Protein AF-A0A3E0KL48-F1 (afdb_monomer)

Sequence (120 aa):
MKTLCSQPQTEPVIRHVRLGPKRVRRWFLRPQEKLDDEERRFLGLVLDASPAVREAYSLLQDFRKIVTEKNADALRSWLEQATRSSLAPIRGFARSLEQDMDAVMNALRLPWSNGPVEGH

Radius of gyration: 20.21 Å; Cα contacts (8 Å, |Δi|>4): 60; chains: 1; bounding box: 34×41×75 Å

Foldseek 3Di:
DDDDPDDPPPDPPPDPDDDDPVLVCVCQLDDLVPDDPVSNVVVVVVCVVDVLVVLSSVLSVQVNVCLVVLPLVSLVVSLVVQCVRPDPVSVVVSVVCVVCVVVSNVCSPDPDPDDDPDDD

Structure (mmCIF, N/CA/C/O backbone):
data_AF-A0A3E0KL48-F1
#
_entry.id   AF-A0A3E0KL48-F1
#
loop_
_atom_site.group_PDB
_atom_site.id
_atom_site.type_symbol
_atom_site.label_atom_id
_atom_site.label_alt_id
_atom_site.label_comp_id
_atom_site.label_asym_id
_atom_site.label_entity_id
_atom_site.label_seq_id
_atom_site.pdbx_PDB_ins_code
_atom_site.Cartn_x
_atom_site.Cartn_y
_atom_site.Cartn_z
_atom_site.occupancy
_atom_site.B_iso_or_equiv
_atom_site.auth_seq_id
_atom_site.auth_comp_id
_atom_site.auth_asym_id
_atom_site.auth_atom_id
_atom_site.pdbx_PDB_model_num
ATOM 1 N N . MET A 1 1 ? 9.218 -27.954 -52.029 1.00 46.28 1 MET A N 1
ATOM 2 C CA . MET A 1 1 ? 10.442 -27.278 -51.534 1.00 46.28 1 MET A CA 1
ATOM 3 C C . MET A 1 1 ? 10.190 -25.779 -51.498 1.00 46.28 1 MET A C 1
ATOM 5 O O . MET A 1 1 ? 9.610 -25.287 -52.456 1.00 46.28 1 MET A O 1
ATOM 9 N N . LYS A 1 2 ? 10.698 -25.108 -50.449 1.00 37.75 2 LYS A N 1
ATOM 10 C CA . LYS A 1 2 ? 10.739 -23.651 -50.175 1.00 37.75 2 LYS A CA 1
ATOM 11 C C . LYS A 1 2 ? 9.555 -23.109 -49.356 1.00 37.75 2 LYS A C 1
ATOM 13 O O . LYS A 1 2 ? 8.464 -22.958 -49.880 1.00 37.75 2 LYS A O 1
ATOM 18 N N . THR A 1 3 ? 9.622 -23.159 -48.026 1.00 40.22 3 THR A N 1
ATOM 19 C CA . THR A 1 3 ? 10.288 -22.299 -47.007 1.00 40.22 3 THR A CA 1
ATOM 20 C C . THR A 1 3 ? 9.223 -21.466 -46.293 1.00 40.22 3 THR A C 1
ATOM 22 O O . THR A 1 3 ? 8.760 -20.450 -46.797 1.00 40.22 3 THR A O 1
ATOM 25 N N . LEU A 1 4 ? 8.836 -21.943 -45.109 1.00 45.19 4 LEU A N 1
ATOM 26 C CA . LEU A 1 4 ? 8.039 -21.222 -44.126 1.00 45.19 4 LEU A CA 1
ATOM 27 C C . LEU A 1 4 ? 8.916 -20.081 -43.581 1.00 45.19 4 LEU A C 1
ATOM 29 O O . LEU A 1 4 ? 9.953 -20.338 -42.970 1.00 45.19 4 LEU A O 1
ATOM 33 N N . CYS A 1 5 ? 8.554 -18.831 -43.864 1.00 38.06 5 CYS A N 1
ATOM 34 C CA . CYS A 1 5 ? 9.249 -17.666 -43.324 1.00 38.06 5 CYS A CA 1
ATOM 35 C C . CYS A 1 5 ? 8.819 -17.496 -41.859 1.00 38.06 5 CYS A C 1
ATOM 37 O O . CYS A 1 5 ? 7.751 -16.956 -41.576 1.00 38.06 5 CYS A O 1
ATOM 39 N N . SER A 1 6 ? 9.618 -18.026 -40.933 1.00 43.69 6 SER A N 1
ATOM 40 C CA . SER A 1 6 ? 9.440 -17.816 -39.497 1.00 43.69 6 SER A CA 1
ATOM 41 C C . SER A 1 6 ? 9.649 -16.339 -39.168 1.00 43.69 6 SER A C 1
ATOM 43 O O . SER A 1 6 ? 10.737 -15.799 -39.358 1.00 43.69 6 SER A O 1
ATOM 45 N N . GLN A 1 7 ? 8.601 -15.685 -38.670 1.00 42.75 7 GLN A N 1
ATOM 46 C CA . GLN A 1 7 ? 8.707 -14.364 -38.058 1.00 42.75 7 GLN A CA 1
ATOM 47 C C . GLN A 1 7 ? 9.630 -14.452 -36.827 1.00 42.75 7 GLN A C 1
ATOM 49 O O . GLN A 1 7 ? 9.468 -15.387 -36.035 1.00 42.75 7 GLN A O 1
ATOM 54 N N . PRO A 1 8 ? 10.584 -13.522 -36.633 1.00 45.75 8 PRO A N 1
ATOM 55 C CA . PRO A 1 8 ? 11.392 -13.497 -35.424 1.00 45.75 8 PRO A CA 1
ATOM 56 C C . PRO A 1 8 ? 10.489 -13.119 -34.249 1.00 45.75 8 PRO A C 1
ATOM 58 O O . PRO A 1 8 ? 9.982 -12.003 -34.163 1.00 45.75 8 PRO A O 1
ATOM 61 N N . GLN A 1 9 ? 10.261 -14.081 -33.360 1.00 40.06 9 GLN A N 1
ATOM 62 C CA . GLN A 1 9 ? 9.631 -13.843 -32.070 1.00 40.06 9 GLN A CA 1
ATOM 63 C C . GLN A 1 9 ? 10.618 -13.011 -31.242 1.00 40.06 9 GLN A C 1
ATOM 65 O O . GLN A 1 9 ? 11.664 -13.510 -30.829 1.00 40.06 9 GLN A O 1
ATOM 70 N N . THR A 1 10 ? 10.339 -11.719 -31.064 1.00 46.25 10 THR A N 1
ATOM 71 C CA . THR A 1 10 ? 11.144 -10.838 -30.213 1.00 46.25 10 THR A CA 1
ATOM 72 C C . THR A 1 10 ? 10.857 -11.191 -28.760 1.00 46.25 10 THR A C 1
ATOM 74 O O . THR A 1 10 ? 9.907 -10.700 -28.155 1.00 46.25 10 THR A O 1
ATOM 77 N N . GLU A 1 11 ? 11.657 -12.099 -28.215 1.00 45.22 11 GLU A N 1
ATOM 78 C CA . GLU A 1 11 ? 11.618 -12.470 -26.806 1.00 45.22 11 GLU A CA 1
ATOM 79 C C . GLU A 1 11 ? 11.857 -11.204 -25.956 1.00 45.22 11 GLU A C 1
ATOM 81 O O . GLU A 1 11 ? 12.826 -10.473 -26.206 1.00 45.22 11 GLU A O 1
ATOM 86 N N . PRO A 1 12 ? 10.971 -10.860 -25.000 1.00 56.19 12 PRO A N 1
ATOM 87 C CA . PRO A 1 12 ? 11.153 -9.659 -24.204 1.00 56.19 12 PRO A CA 1
ATOM 88 C C . PRO A 1 12 ? 12.421 -9.821 -23.366 1.00 56.19 12 PRO A C 1
ATOM 90 O O . PRO A 1 12 ? 12.515 -10.702 -22.514 1.00 56.19 12 PRO A O 1
ATOM 93 N N . VAL A 1 13 ? 13.408 -8.955 -23.596 1.00 57.09 13 VAL A N 1
ATOM 94 C CA . VAL A 1 13 ? 14.619 -8.896 -22.773 1.00 57.09 13 VAL A CA 1
ATOM 95 C C . VAL A 1 13 ? 14.213 -8.449 -21.367 1.00 57.09 13 VAL A C 1
ATOM 97 O O . VAL A 1 13 ? 14.081 -7.253 -21.095 1.00 57.09 13 VAL A O 1
ATOM 100 N N . ILE A 1 14 ? 14.000 -9.411 -20.466 1.00 55.88 14 ILE A N 1
ATOM 101 C CA . ILE A 1 14 ? 13.692 -9.159 -19.056 1.00 55.88 14 ILE A CA 1
ATOM 102 C C . ILE A 1 14 ? 14.942 -8.570 -18.398 1.00 55.88 14 ILE A C 1
ATOM 104 O O . ILE A 1 14 ? 15.862 -9.274 -17.979 1.00 55.88 14 ILE A O 1
ATOM 108 N N . ARG A 1 15 ? 15.009 -7.239 -18.313 1.00 57.22 15 ARG A N 1
ATOM 109 C CA . ARG A 1 15 ? 16.045 -6.562 -17.529 1.00 57.22 15 ARG A CA 1
ATOM 110 C C . ARG A 1 15 ? 15.677 -6.672 -16.056 1.00 57.22 15 ARG A C 1
ATOM 112 O O . ARG A 1 15 ? 14.749 -6.019 -15.589 1.00 57.22 15 ARG A O 1
ATOM 119 N N . HIS A 1 16 ? 16.431 -7.477 -15.312 1.00 58.34 16 HIS A N 1
ATOM 120 C CA . HIS A 1 16 ? 16.307 -7.545 -13.860 1.00 58.34 16 HIS A CA 1
ATOM 121 C C . HIS A 1 16 ? 16.801 -6.235 -13.246 1.00 58.34 16 HIS A C 1
ATOM 123 O O . HIS A 1 16 ? 17.993 -6.040 -12.999 1.00 58.34 16 HIS A O 1
ATOM 129 N N . VAL A 1 17 ? 15.873 -5.322 -12.986 1.00 62.16 17 VAL A N 1
ATOM 130 C CA . VAL A 1 17 ? 16.161 -4.136 -12.193 1.00 62.16 17 VAL A CA 1
ATOM 131 C C . VAL A 1 17 ? 16.237 -4.552 -10.729 1.00 62.16 17 VAL A C 1
ATOM 133 O O . VAL A 1 17 ? 15.226 -4.865 -10.103 1.00 62.16 17 VAL A O 1
ATOM 136 N N . ARG A 1 18 ? 17.432 -4.481 -10.139 1.00 63.47 18 ARG A N 1
ATOM 137 C CA . ARG A 1 18 ? 17.562 -4.521 -8.680 1.00 63.47 18 ARG A CA 1
ATOM 138 C C . ARG A 1 18 ? 17.265 -3.143 -8.101 1.00 63.47 18 ARG A C 1
ATOM 140 O O . ARG A 1 18 ? 18.121 -2.262 -8.076 1.00 63.47 18 ARG A O 1
ATOM 147 N N . LEU A 1 19 ? 16.039 -2.966 -7.617 1.00 66.81 19 LEU A N 1
ATOM 148 C CA . LEU A 1 19 ? 15.682 -1.808 -6.807 1.00 66.81 19 LEU A CA 1
ATOM 149 C C . LEU A 1 19 ? 16.213 -2.017 -5.389 1.00 66.81 19 LEU A C 1
ATOM 151 O O . LEU A 1 19 ? 15.777 -2.912 -4.671 1.00 66.81 19 LEU A O 1
ATOM 155 N N . GLY A 1 20 ? 17.169 -1.184 -4.975 1.00 73.44 20 GLY A N 1
ATOM 156 C CA . GLY A 1 20 ? 17.630 -1.183 -3.589 1.00 73.44 20 GLY A CA 1
ATOM 157 C C . GLY A 1 20 ? 16.484 -0.832 -2.623 1.00 73.44 20 GLY A C 1
ATOM 158 O O . GLY A 1 20 ? 15.605 -0.042 -2.978 1.00 73.44 20 GLY A O 1
ATOM 159 N N . PRO A 1 21 ? 16.502 -1.332 -1.375 1.00 71.88 21 PRO A N 1
ATOM 160 C CA . PRO A 1 21 ? 15.408 -1.153 -0.412 1.00 71.88 21 PRO A CA 1
ATOM 161 C C . PRO A 1 21 ? 15.072 0.319 -0.132 1.00 71.88 21 PRO A C 1
ATOM 163 O O . PRO A 1 21 ? 13.911 0.663 0.082 1.00 71.88 21 PRO A O 1
ATOM 166 N N . LYS A 1 22 ? 16.063 1.220 -0.202 1.00 75.81 22 LYS A N 1
ATOM 167 C CA . LYS A 1 22 ? 15.852 2.674 -0.086 1.00 75.81 22 LYS A CA 1
ATOM 168 C C . LYS A 1 22 ? 15.007 3.239 -1.234 1.00 75.81 22 LYS A C 1
ATOM 170 O O . LYS A 1 22 ? 14.152 4.086 -0.989 1.00 75.81 22 LYS A O 1
ATOM 175 N N . ARG A 1 23 ? 15.232 2.770 -2.467 1.00 76.19 23 ARG A N 1
ATOM 176 C CA . ARG A 1 23 ? 14.464 3.177 -3.654 1.00 76.19 23 ARG A CA 1
ATOM 177 C C . ARG A 1 23 ? 13.047 2.618 -3.609 1.00 76.19 23 ARG A C 1
ATOM 179 O O . ARG A 1 23 ? 12.112 3.379 -3.806 1.00 76.19 23 ARG A O 1
ATOM 186 N N . VAL A 1 24 ? 12.884 1.346 -3.236 1.00 74.56 24 VAL A N 1
ATOM 187 C CA . VAL A 1 24 ? 11.553 0.738 -3.049 1.00 74.56 24 VAL A CA 1
ATOM 188 C C . VAL A 1 24 ? 10.749 1.520 -2.013 1.00 74.56 24 VAL A C 1
ATOM 190 O O . VAL A 1 24 ? 9.656 1.984 -2.311 1.00 74.56 24 VAL A O 1
ATOM 193 N N . ARG A 1 25 ? 11.314 1.772 -0.826 1.00 77.25 25 ARG A N 1
ATOM 194 C CA . ARG A 1 25 ? 10.643 2.588 0.198 1.00 77.25 25 ARG A CA 1
ATOM 195 C C . ARG A 1 25 ? 10.299 3.983 -0.317 1.00 77.25 25 ARG A C 1
ATOM 197 O O . ARG A 1 25 ? 9.194 4.455 -0.091 1.00 77.25 25 ARG A O 1
ATOM 204 N N . ARG A 1 26 ? 11.226 4.644 -1.017 1.00 78.31 26 ARG A N 1
ATOM 205 C CA . ARG A 1 26 ? 10.995 5.986 -1.565 1.00 78.31 26 ARG A CA 1
ATOM 206 C C . ARG A 1 26 ? 9.845 6.004 -2.567 1.00 78.31 26 ARG A C 1
ATOM 208 O O . ARG A 1 26 ? 9.037 6.916 -2.492 1.00 78.31 26 ARG A O 1
ATOM 215 N N . TRP A 1 27 ? 9.775 5.042 -3.477 1.00 77.88 27 TRP A N 1
ATOM 216 C CA . TRP A 1 27 ? 8.767 5.048 -4.537 1.00 77.88 27 TRP A CA 1
ATOM 217 C C . TRP A 1 27 ? 7.403 4.567 -4.056 1.00 77.88 27 TRP A C 1
ATOM 219 O O . TRP A 1 27 ? 6.395 5.146 -4.443 1.00 77.88 27 TRP A O 1
ATOM 229 N N . PHE A 1 28 ? 7.371 3.553 -3.189 1.00 72.81 28 PHE A N 1
ATOM 230 C CA . PHE A 1 28 ? 6.127 2.928 -2.734 1.00 72.81 28 PHE A CA 1
ATOM 231 C C . PHE A 1 28 ? 5.511 3.599 -1.499 1.00 72.81 28 PHE A C 1
ATOM 233 O O . PHE A 1 28 ? 4.319 3.444 -1.272 1.00 72.81 28 PHE A O 1
ATOM 240 N N . LEU A 1 29 ? 6.289 4.339 -0.697 1.00 76.75 29 LEU A N 1
ATOM 241 C CA . LEU A 1 29 ? 5.790 5.007 0.519 1.00 76.75 29 LEU A CA 1
ATOM 242 C C . LEU A 1 29 ? 5.686 6.532 0.377 1.00 76.75 29 LEU A C 1
ATOM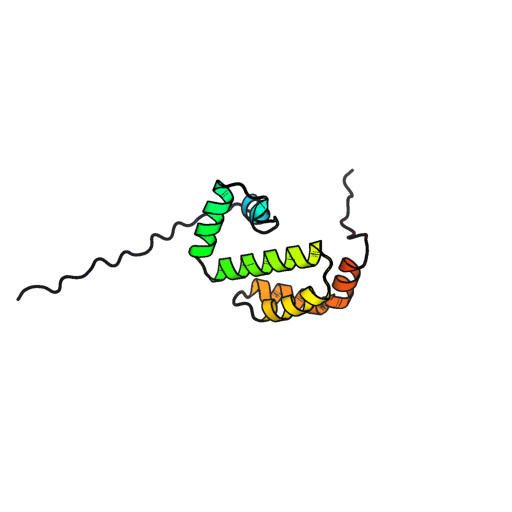 244 O O . LEU A 1 29 ? 5.485 7.226 1.374 1.00 76.75 29 LEU A O 1
ATOM 248 N N . ARG A 1 30 ? 5.838 7.085 -0.832 1.00 78.62 30 ARG A N 1
ATOM 249 C CA . ARG A 1 30 ? 5.663 8.522 -1.089 1.00 78.62 30 ARG A CA 1
ATOM 250 C C . ARG A 1 30 ? 4.558 8.791 -2.103 1.00 78.62 30 ARG A C 1
ATOM 252 O O . ARG A 1 30 ? 4.321 7.958 -2.974 1.00 78.62 30 ARG A O 1
ATOM 259 N N . PRO A 1 31 ? 3.934 9.985 -2.034 1.00 76.38 31 PRO A N 1
ATOM 260 C CA . PRO A 1 31 ? 3.091 10.468 -3.120 1.00 76.38 31 PRO A CA 1
ATOM 261 C C . PRO A 1 31 ? 3.880 10.449 -4.425 1.00 76.38 31 PRO A C 1
ATOM 263 O O . PRO A 1 31 ? 5.038 10.875 -4.443 1.00 76.38 31 PRO A O 1
ATOM 266 N N . GLN A 1 32 ? 3.264 9.951 -5.496 1.00 76.19 32 GLN A N 1
ATOM 267 C CA . GLN A 1 32 ? 3.881 9.909 -6.823 1.00 76.19 32 GLN A CA 1
ATOM 268 C C . GLN A 1 32 ? 4.263 11.320 -7.301 1.00 76.19 32 GLN A C 1
ATOM 270 O O . GLN A 1 32 ? 5.241 11.501 -8.022 1.00 76.19 32 GLN A O 1
ATOM 275 N N . GLU A 1 33 ? 3.538 12.335 -6.834 1.00 78.25 33 GLU A N 1
ATOM 276 C CA . GLU A 1 33 ? 3.768 13.754 -7.099 1.00 78.25 33 GLU A CA 1
ATOM 277 C C . GLU A 1 33 ? 5.093 14.256 -6.506 1.00 78.25 33 GLU A C 1
ATOM 279 O O . GLU A 1 33 ? 5.638 15.251 -6.973 1.00 78.25 33 GLU A O 1
ATOM 284 N N . LYS A 1 34 ? 5.632 13.562 -5.493 1.00 80.50 34 LYS A N 1
ATOM 285 C CA . LYS A 1 34 ? 6.918 13.883 -4.851 1.00 80.50 34 LYS A CA 1
ATOM 286 C C . LYS A 1 34 ? 8.105 13.116 -5.441 1.00 80.50 34 LYS A C 1
ATOM 288 O O . LYS A 1 34 ? 9.202 13.209 -4.885 1.00 80.50 34 LYS A O 1
ATOM 293 N N . LEU A 1 35 ? 7.882 12.330 -6.492 1.00 82.69 35 LEU A N 1
ATOM 294 C CA . LEU A 1 35 ? 8.943 11.687 -7.263 1.00 82.69 35 LEU A CA 1
ATOM 295 C C . LEU A 1 35 ? 9.403 12.631 -8.373 1.00 82.69 35 L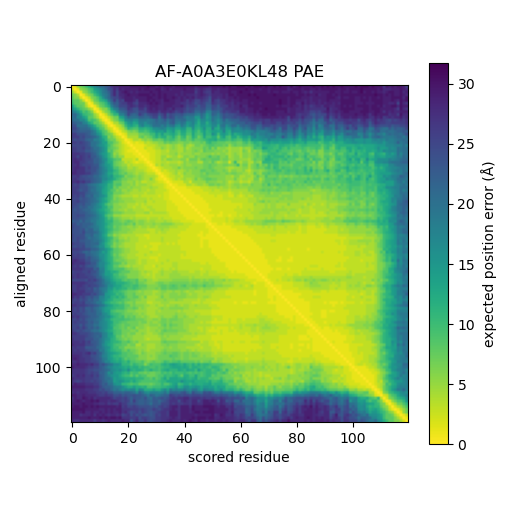EU A C 1
ATOM 297 O O . LEU A 1 35 ? 8.575 13.317 -8.982 1.00 82.69 35 LEU A O 1
ATOM 301 N N . ASP A 1 36 ? 10.711 12.659 -8.623 1.00 86.25 36 ASP A N 1
ATOM 302 C CA . ASP A 1 36 ? 11.264 13.403 -9.755 1.00 86.25 36 ASP A CA 1
ATOM 303 C C . ASP A 1 36 ? 10.897 12.747 -11.102 1.00 86.25 36 ASP A C 1
ATOM 305 O O . ASP A 1 36 ? 10.332 11.649 -11.159 1.00 86.25 36 ASP A O 1
ATOM 309 N N . ASP A 1 37 ? 11.162 13.443 -12.209 1.00 85.25 37 ASP A N 1
ATOM 310 C CA . ASP A 1 37 ? 10.776 12.981 -13.547 1.00 85.25 37 ASP A CA 1
ATOM 311 C C . ASP A 1 37 ? 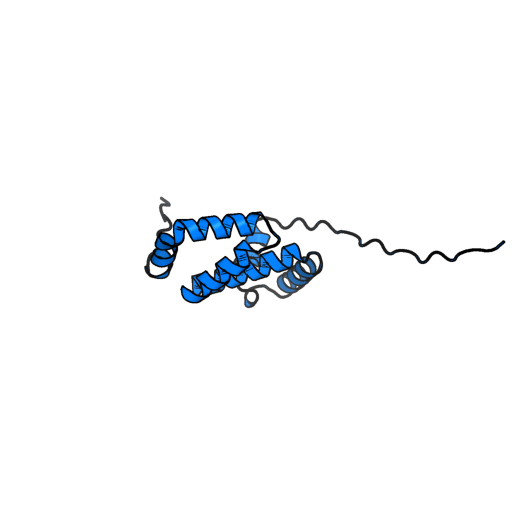11.426 11.649 -13.940 1.00 85.25 37 ASP A C 1
ATOM 313 O O . ASP A 1 37 ? 10.786 10.809 -14.581 1.00 85.25 37 ASP A O 1
ATOM 317 N N . GLU A 1 38 ? 12.677 11.425 -13.535 1.00 83.75 38 GLU A N 1
ATOM 318 C CA . GLU A 1 38 ? 13.400 10.191 -13.831 1.00 83.75 38 GLU A CA 1
ATOM 319 C C . GLU A 1 38 ? 12.821 9.020 -13.026 1.00 83.75 38 GLU A C 1
ATOM 321 O O . GLU A 1 38 ? 12.548 7.951 -13.580 1.00 83.75 38 GLU A O 1
ATOM 326 N N . GLU A 1 39 ? 12.552 9.237 -11.738 1.00 83.50 39 GLU A N 1
ATOM 327 C CA . GLU A 1 39 ? 11.911 8.277 -10.844 1.00 83.50 39 GLU A CA 1
ATOM 328 C C . GLU A 1 39 ? 10.503 7.912 -11.318 1.00 83.50 39 GLU A C 1
ATOM 330 O O . GLU A 1 39 ? 10.163 6.728 -11.353 1.00 83.50 39 GLU A O 1
ATOM 335 N N . ARG A 1 40 ? 9.691 8.893 -11.736 1.00 85.38 40 ARG A N 1
ATOM 336 C CA . ARG A 1 40 ? 8.347 8.645 -12.286 1.00 85.38 40 ARG A CA 1
ATOM 337 C C . ARG A 1 40 ? 8.399 7.824 -13.562 1.00 85.38 40 ARG A C 1
ATOM 339 O O . ARG A 1 40 ? 7.633 6.872 -13.710 1.00 85.38 40 ARG A O 1
ATOM 346 N N . ARG A 1 41 ? 9.307 8.172 -14.476 1.00 86.19 41 ARG A N 1
ATOM 347 C CA . ARG A 1 41 ? 9.488 7.431 -15.726 1.00 86.19 41 ARG A CA 1
ATOM 348 C C . ARG A 1 41 ? 9.901 5.991 -15.447 1.00 86.19 41 ARG A C 1
ATOM 350 O O . ARG A 1 41 ? 9.353 5.067 -16.041 1.00 86.19 41 ARG A O 1
ATOM 357 N N . PHE A 1 42 ? 10.844 5.796 -14.532 1.00 84.56 42 PHE A N 1
ATOM 358 C CA . PHE A 1 42 ? 11.307 4.467 -14.168 1.00 84.56 42 PHE A CA 1
ATOM 359 C C . PHE A 1 42 ? 10.213 3.641 -13.489 1.00 84.56 42 PHE A C 1
ATOM 361 O O . PHE A 1 42 ? 10.027 2.470 -13.815 1.00 84.56 42 PHE A O 1
ATOM 368 N N . LEU A 1 43 ? 9.474 4.251 -12.562 1.00 86.44 43 LEU A N 1
ATOM 369 C CA . LEU A 1 43 ? 8.323 3.629 -11.928 1.00 86.44 43 LEU A CA 1
ATOM 370 C C . LEU A 1 43 ? 7.311 3.174 -12.985 1.00 86.44 43 LEU A C 1
ATOM 372 O O . LEU A 1 43 ? 6.892 2.024 -12.938 1.00 86.44 43 LEU A O 1
ATOM 376 N N . GLY A 1 44 ? 6.995 4.016 -13.974 1.00 87.06 44 GLY A N 1
ATOM 377 C CA . GLY A 1 44 ? 6.129 3.647 -15.099 1.00 87.06 44 GLY A CA 1
ATOM 378 C C . GLY A 1 44 ? 6.581 2.358 -15.791 1.00 87.06 44 GLY A C 1
ATOM 379 O O . GLY A 1 44 ? 5.808 1.408 -15.874 1.00 87.06 44 GLY A O 1
ATOM 380 N N . LEU A 1 45 ? 7.865 2.265 -16.155 1.00 88.00 45 LEU A N 1
ATOM 381 C CA . LEU A 1 45 ? 8.432 1.060 -16.777 1.00 88.00 45 LEU A CA 1
ATOM 382 C C . LEU A 1 45 ? 8.290 -0.191 -15.896 1.00 88.00 45 LEU A C 1
ATOM 384 O O . LEU A 1 45 ? 8.015 -1.278 -16.398 1.00 88.00 45 LEU A O 1
ATOM 388 N N . VAL A 1 46 ? 8.469 -0.053 -14.580 1.00 86.31 46 VAL A N 1
ATOM 389 C CA . VAL A 1 46 ? 8.317 -1.166 -13.629 1.00 86.31 46 VAL A CA 1
ATOM 390 C C . VAL A 1 46 ? 6.858 -1.620 -13.527 1.00 86.31 46 VAL A C 1
ATOM 392 O O . VAL A 1 46 ? 6.596 -2.82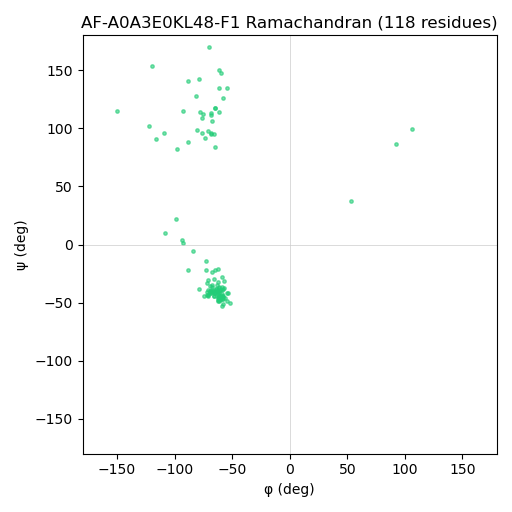3 -13.497 1.00 86.31 46 VAL A O 1
ATOM 395 N N . LEU A 1 47 ? 5.911 -0.680 -13.493 1.00 88.62 47 LEU A N 1
ATOM 396 C CA . LEU A 1 47 ? 4.478 -0.985 -13.436 1.00 88.62 47 LEU A CA 1
ATOM 397 C C . LEU A 1 47 ? 3.961 -1.566 -14.760 1.00 88.62 47 LEU A C 1
ATOM 399 O O . LEU A 1 47 ? 3.016 -2.356 -14.759 1.00 88.62 47 LEU A O 1
ATOM 403 N N . ASP A 1 48 ? 4.546 -1.181 -15.895 1.00 88.62 48 ASP A N 1
ATOM 404 C CA . ASP A 1 48 ? 4.236 -1.746 -17.216 1.00 88.62 48 ASP A CA 1
ATOM 405 C C . ASP A 1 48 ? 4.781 -3.173 -17.362 1.00 88.62 48 ASP A C 1
ATOM 407 O O . ASP A 1 48 ? 4.145 -4.019 -17.986 1.00 88.62 48 ASP A O 1
ATOM 411 N N . ALA A 1 49 ? 5.921 -3.473 -16.735 1.00 87.31 49 ALA A N 1
ATOM 412 C CA . ALA A 1 49 ? 6.558 -4.784 -16.818 1.00 87.31 49 ALA A CA 1
ATOM 413 C C . ALA A 1 49 ? 5.835 -5.892 -16.027 1.00 87.31 49 ALA A C 1
ATOM 415 O O . ALA A 1 49 ? 6.050 -7.072 -16.305 1.00 87.31 49 ALA A O 1
ATOM 416 N N . SER A 1 50 ? 5.018 -5.555 -15.021 1.00 86.75 50 SER A N 1
ATOM 417 C CA . SER A 1 50 ? 4.345 -6.557 -14.187 1.00 86.75 50 SER A CA 1
ATOM 418 C C . SER A 1 50 ? 2.990 -6.076 -13.651 1.00 86.75 50 SER A C 1
ATOM 420 O O . SER A 1 50 ? 2.951 -5.191 -12.788 1.00 86.75 50 SER A O 1
ATOM 422 N N . PRO A 1 51 ? 1.873 -6.711 -14.066 1.00 87.62 51 PRO A N 1
ATOM 423 C CA . PRO A 1 51 ? 0.545 -6.436 -13.513 1.00 87.62 51 PRO A CA 1
ATOM 424 C C . PRO A 1 51 ? 0.478 -6.632 -11.993 1.00 87.62 51 PRO A C 1
ATOM 426 O O . PRO A 1 51 ? -0.137 -5.836 -11.293 1.00 87.62 51 PRO A O 1
ATOM 429 N N . ALA A 1 52 ? 1.185 -7.641 -11.479 1.00 86.44 52 ALA A N 1
ATOM 430 C CA . ALA A 1 52 ? 1.329 -7.908 -10.051 1.00 86.44 52 ALA A CA 1
ATOM 431 C C . ALA A 1 52 ? 1.981 -6.732 -9.301 1.00 86.44 52 ALA A C 1
ATOM 433 O O . ALA A 1 52 ? 1.507 -6.315 -8.247 1.00 86.44 52 ALA A O 1
ATOM 434 N N . VAL A 1 53 ? 3.057 -6.155 -9.849 1.00 86.94 53 VAL A N 1
ATOM 435 C CA . VAL A 1 53 ? 3.720 -4.992 -9.232 1.00 86.94 53 VAL A CA 1
ATOM 436 C C . VAL A 1 53 ? 2.838 -3.748 -9.314 1.00 86.94 53 VAL A C 1
ATOM 438 O O . VAL A 1 53 ? 2.801 -2.967 -8.364 1.00 86.94 53 VAL A O 1
ATOM 441 N N . ARG A 1 54 ? 2.088 -3.581 -10.409 1.00 90.94 54 ARG A N 1
ATOM 442 C CA . ARG A 1 54 ? 1.105 -2.501 -10.547 1.00 90.94 54 ARG A CA 1
ATOM 443 C C . ARG A 1 54 ? 0.010 -2.577 -9.496 1.00 90.94 54 ARG A C 1
ATOM 445 O O . ARG A 1 54 ? -0.280 -1.572 -8.853 1.00 90.94 54 ARG A O 1
ATOM 452 N N . GLU A 1 55 ? -0.563 -3.758 -9.309 1.00 91.88 55 GLU A N 1
ATOM 453 C CA . GLU A 1 55 ? -1.571 -4.004 -8.283 1.00 91.88 55 GLU A CA 1
ATOM 454 C C . GLU A 1 55 ? -1.019 -3.684 -6.888 1.00 91.88 55 GLU A C 1
ATOM 456 O O . GLU A 1 55 ? -1.641 -2.934 -6.135 1.00 91.88 55 GLU A O 1
ATOM 461 N N . ALA A 1 56 ? 0.193 -4.162 -6.578 1.00 89.75 56 ALA A N 1
ATOM 462 C CA . ALA A 1 56 ? 0.850 -3.870 -5.308 1.00 89.75 56 ALA A CA 1
ATOM 463 C C . ALA A 1 56 ? 1.024 -2.371 -5.072 1.00 89.75 56 ALA A C 1
ATOM 465 O O . ALA A 1 56 ? 0.748 -1.868 -3.984 1.00 89.75 56 ALA A O 1
ATOM 466 N N . TYR A 1 57 ? 1.506 -1.666 -6.095 1.00 90.44 57 TYR A N 1
ATOM 467 C CA . TYR A 1 57 ? 1.746 -0.235 -6.028 1.00 90.44 57 TYR A CA 1
ATOM 468 C C . TYR A 1 57 ? 0.449 0.538 -5.786 1.00 90.44 57 TYR A C 1
ATOM 470 O O . TYR A 1 57 ? 0.418 1.389 -4.901 1.00 90.44 57 TYR A O 1
ATOM 478 N N . SER A 1 58 ? -0.621 0.209 -6.518 1.00 91.69 58 SER A N 1
ATOM 479 C CA . SER A 1 58 ? -1.931 0.847 -6.345 1.00 91.69 58 SER A CA 1
ATOM 480 C C . SER A 1 58 ? -2.451 0.656 -4.923 1.00 91.69 58 SER A C 1
ATOM 482 O O . SER A 1 58 ? -2.718 1.635 -4.233 1.00 91.69 58 SER A O 1
ATOM 484 N N . LEU A 1 59 ? -2.488 -0.593 -4.443 1.00 92.44 59 LEU A N 1
ATOM 485 C CA . LEU A 1 59 ? -2.988 -0.905 -3.105 1.00 92.44 59 LEU A CA 1
ATOM 486 C C . LEU A 1 59 ? -2.170 -0.205 -2.013 1.00 92.44 59 LEU A C 1
ATOM 488 O O . LEU A 1 59 ? -2.743 0.303 -1.053 1.00 92.44 59 LEU A O 1
ATOM 492 N N . LEU A 1 60 ? -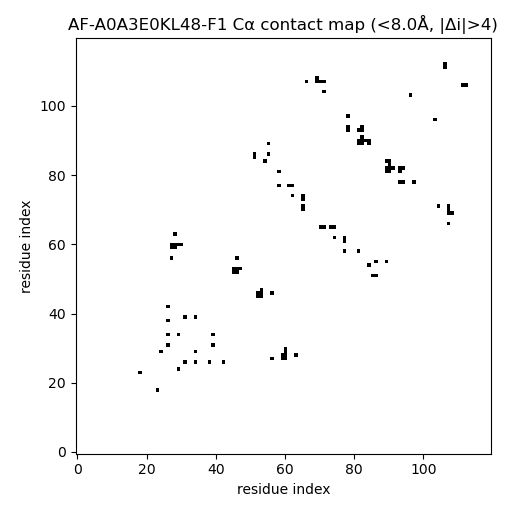0.846 -0.125 -2.156 1.00 90.06 60 LEU A N 1
ATOM 493 C CA . LEU A 1 60 ? 0.001 0.586 -1.196 1.00 90.06 60 LEU A CA 1
ATOM 494 C C . LEU A 1 60 ? -0.242 2.100 -1.201 1.00 90.06 60 LEU A C 1
ATOM 496 O O . LEU A 1 60 ? -0.264 2.712 -0.131 1.00 90.06 60 LEU A O 1
ATOM 500 N N . GLN A 1 61 ? -0.449 2.708 -2.371 1.00 90.75 61 GLN A N 1
ATOM 501 C CA . GLN A 1 61 ? -0.728 4.142 -2.466 1.00 90.75 61 GLN A CA 1
ATOM 502 C C . GLN A 1 61 ? -2.107 4.500 -1.913 1.00 90.75 61 GLN A C 1
ATOM 504 O O . GLN A 1 61 ? -2.220 5.488 -1.181 1.00 90.75 61 GLN A O 1
ATOM 509 N N . ASP A 1 62 ? -3.116 3.672 -2.181 1.00 91.31 62 ASP A N 1
ATOM 510 C CA . ASP A 1 62 ? -4.459 3.832 -1.624 1.00 91.31 62 ASP A CA 1
ATOM 511 C C . ASP A 1 62 ? -4.431 3.719 -0.098 1.00 91.31 62 ASP A C 1
ATOM 513 O O . ASP A 1 62 ? -4.912 4.612 0.601 1.00 91.31 62 ASP A O 1
ATOM 517 N N . PHE A 1 63 ? -3.765 2.691 0.438 1.00 89.00 63 PHE A N 1
ATOM 518 C CA . PHE A 1 63 ? -3.584 2.534 1.881 1.00 89.00 63 PHE A CA 1
ATOM 519 C C . PHE A 1 63 ? -2.875 3.739 2.507 1.00 89.00 63 PHE A C 1
ATOM 521 O O . PHE A 1 63 ? -3.306 4.266 3.533 1.00 89.00 63 PHE A O 1
ATOM 528 N N . ARG A 1 64 ? -1.799 4.229 1.874 1.00 87.44 64 ARG A N 1
ATOM 529 C CA . ARG A 1 64 ? -1.072 5.409 2.358 1.00 87.44 64 ARG A CA 1
ATOM 530 C C . ARG A 1 64 ? -1.984 6.629 2.431 1.00 87.44 64 ARG A C 1
ATOM 532 O O . ARG A 1 64 ? -1.923 7.371 3.414 1.00 87.44 64 ARG A O 1
ATOM 539 N N . LYS A 1 65 ? -2.803 6.852 1.401 1.00 88.06 65 LYS A N 1
ATOM 540 C CA . LYS A 1 65 ? -3.769 7.952 1.358 1.00 88.06 65 LYS A CA 1
ATOM 541 C C . LYS A 1 65 ? -4.780 7.823 2.496 1.00 88.06 65 LYS A C 1
ATOM 543 O O . LYS A 1 65 ? -4.925 8.764 3.266 1.00 88.06 65 LYS A O 1
ATOM 548 N N . ILE A 1 66 ? -5.363 6.640 2.671 1.00 89.31 66 ILE A N 1
ATOM 549 C CA . ILE A 1 66 ? -6.313 6.316 3.743 1.00 89.31 66 ILE A CA 1
ATOM 550 C C . ILE A 1 66 ? -5.741 6.624 5.130 1.00 89.31 66 ILE A C 1
ATOM 552 O O . ILE A 1 66 ? -6.392 7.298 5.927 1.00 89.31 66 ILE A O 1
ATOM 556 N N . VAL A 1 67 ? -4.513 6.178 5.412 1.00 84.88 67 VAL A N 1
ATOM 557 C CA . VAL A 1 67 ? -3.843 6.425 6.699 1.00 84.88 67 VAL A CA 1
ATOM 558 C C . VAL A 1 67 ? -3.528 7.911 6.889 1.00 84.88 67 VAL A C 1
ATOM 560 O O . VAL A 1 67 ? -3.714 8.442 7.981 1.00 84.88 67 VAL A O 1
ATOM 563 N N . THR A 1 68 ? -3.089 8.598 5.830 1.00 84.44 68 THR A N 1
ATOM 564 C CA . THR A 1 68 ? -2.778 10.039 5.876 1.00 84.44 68 THR A CA 1
ATOM 565 C C . THR A 1 68 ? -4.036 10.876 6.126 1.00 84.44 68 THR A C 1
ATOM 567 O O . THR A 1 68 ? -4.001 11.822 6.906 1.00 84.44 68 THR A O 1
ATOM 570 N N . GLU A 1 69 ? -5.148 10.517 5.484 1.00 87.31 69 GLU A N 1
ATOM 571 C CA . GLU A 1 69 ? -6.450 11.189 5.598 1.00 87.31 69 GLU A CA 1
ATOM 572 C C . GLU A 1 69 ? -7.268 10.704 6.803 1.00 87.31 69 GLU A C 1
ATOM 574 O O . GLU A 1 69 ? -8.330 11.254 7.084 1.00 87.31 69 GLU A O 1
ATOM 579 N N . LYS A 1 70 ? -6.784 9.682 7.522 1.00 84.12 70 LYS A N 1
ATOM 580 C CA . LYS A 1 70 ? -7.480 9.025 8.638 1.00 84.12 70 LYS A CA 1
ATOM 581 C C . LYS A 1 70 ? -8.896 8.558 8.269 1.00 84.12 70 LYS A C 1
ATOM 583 O O . LYS A 1 70 ? -9.819 8.619 9.079 1.00 84.1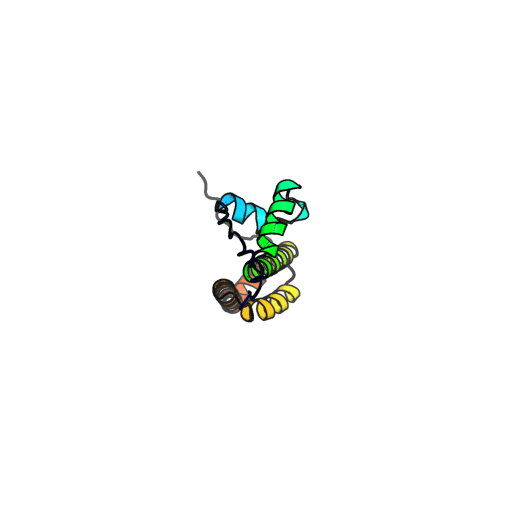2 70 LYS A O 1
ATOM 588 N N . ASN A 1 71 ? -9.065 8.077 7.037 1.00 86.50 71 ASN A N 1
ATOM 589 C CA . ASN A 1 71 ? -10.364 7.709 6.482 1.00 86.50 71 ASN A CA 1
ATOM 590 C C . ASN A 1 71 ? -10.721 6.247 6.797 1.00 86.50 71 ASN A C 1
ATOM 592 O O . ASN A 1 71 ? -10.435 5.330 6.029 1.00 86.50 71 ASN A O 1
ATOM 596 N N . ALA A 1 72 ? -11.358 6.038 7.945 1.00 82.75 72 ALA A N 1
ATOM 597 C CA . ALA A 1 72 ? -11.777 4.720 8.411 1.00 82.75 72 ALA A CA 1
ATOM 598 C C . ALA A 1 72 ? -12.713 3.971 7.441 1.00 82.75 72 ALA A C 1
ATOM 600 O O . ALA A 1 72 ? -12.579 2.759 7.275 1.00 82.75 72 ALA A O 1
ATOM 601 N N . ASP A 1 73 ? -13.637 4.670 6.783 1.00 86.06 73 ASP A N 1
ATOM 602 C CA . ASP A 1 73 ? -14.588 4.030 5.868 1.00 86.06 73 ASP A CA 1
ATOM 603 C C . ASP A 1 73 ? -13.881 3.517 4.610 1.00 86.06 73 ASP A C 1
ATOM 605 O O . ASP A 1 73 ? -14.103 2.386 4.174 1.00 86.06 73 ASP A O 1
ATOM 609 N N . ALA A 1 74 ? -12.950 4.309 4.071 1.00 88.50 74 ALA A N 1
ATOM 610 C CA . ALA A 1 74 ? -12.132 3.898 2.937 1.00 88.50 74 ALA A CA 1
ATOM 611 C C . ALA A 1 74 ? -11.191 2.729 3.281 1.00 88.50 74 ALA A C 1
ATOM 613 O O . ALA A 1 74 ? -10.911 1.906 2.408 1.00 88.50 74 ALA A O 1
ATOM 614 N N . LEU A 1 75 ? -10.744 2.606 4.540 1.00 89.12 75 LEU A N 1
ATOM 615 C CA . LEU A 1 75 ? -9.935 1.467 4.988 1.00 89.12 75 LEU A CA 1
ATOM 616 C C . LEU A 1 75 ? -10.685 0.140 4.843 1.00 89.12 75 LEU A C 1
ATOM 618 O O . LEU A 1 75 ? -10.098 -0.838 4.384 1.00 89.12 75 LEU A O 1
ATOM 622 N N . ARG A 1 76 ? -11.975 0.099 5.190 1.00 88.19 76 ARG A N 1
ATOM 623 C CA . ARG A 1 76 ? -12.777 -1.126 5.065 1.00 88.19 76 ARG A CA 1
ATOM 624 C C . ARG A 1 76 ? -12.881 -1.575 3.607 1.00 88.19 76 ARG A C 1
ATOM 626 O O . ARG A 1 76 ? -12.564 -2.720 3.298 1.00 88.19 76 ARG A O 1
ATOM 633 N N . SER A 1 77 ? -13.215 -0.654 2.704 1.00 91.75 77 SER A N 1
ATOM 634 C CA . SER A 1 77 ? -13.269 -0.934 1.261 1.00 91.75 77 SER A CA 1
ATOM 635 C C . SER A 1 77 ? -11.909 -1.342 0.691 1.00 91.75 77 SER A C 1
ATOM 637 O O . SER A 1 77 ? -11.828 -2.117 -0.262 1.00 91.75 77 SER A O 1
ATOM 639 N N . TRP A 1 78 ? -10.821 -0.813 1.249 1.00 94.50 78 TRP A N 1
ATOM 640 C CA . TRP A 1 78 ? -9.473 -1.210 0.865 1.00 94.50 78 TRP A CA 1
ATOM 641 C C . TRP A 1 78 ? -9.140 -2.637 1.316 1.00 94.50 78 TRP A C 1
ATOM 643 O O . TRP A 1 78 ? -8.566 -3.392 0.535 1.00 94.50 78 TRP A O 1
ATOM 653 N N . LEU A 1 79 ? -9.544 -3.049 2.523 1.00 92.69 79 LEU A N 1
ATOM 654 C CA . LEU A 1 79 ? -9.326 -4.414 3.023 1.00 92.69 79 LEU A CA 1
ATOM 655 C C . LEU A 1 79 ? -10.038 -5.464 2.166 1.00 92.69 79 LEU A C 1
ATOM 657 O O . LEU A 1 79 ? -9.430 -6.466 1.792 1.00 92.69 79 LEU A O 1
ATOM 661 N N . GLU A 1 80 ? -11.280 -5.201 1.757 1.00 91.75 80 GLU A N 1
ATOM 662 C CA . GLU A 1 80 ? -12.027 -6.082 0.849 1.00 91.75 80 GLU A CA 1
ATOM 663 C C . GLU A 1 80 ? -11.313 -6.280 -0.499 1.00 91.75 80 GLU A C 1
ATOM 665 O O . GLU A 1 80 ? -11.321 -7.370 -1.073 1.00 91.75 80 GLU A O 1
ATOM 670 N N . GLN A 1 81 ? -10.661 -5.234 -1.010 1.00 92.88 81 GLN A N 1
ATOM 671 C CA . GLN A 1 81 ? -9.865 -5.318 -2.235 1.00 92.88 81 GLN A CA 1
ATOM 672 C C . GLN A 1 81 ? -8.538 -6.046 -1.990 1.00 92.88 81 GLN A C 1
ATOM 674 O O . GLN A 1 81 ? -8.159 -6.932 -2.757 1.00 92.88 81 GLN A O 1
ATOM 679 N N . ALA A 1 82 ? -7.845 -5.721 -0.899 1.00 92.44 82 ALA A N 1
ATOM 680 C CA . ALA A 1 82 ? -6.535 -6.268 -0.570 1.00 92.44 82 ALA A CA 1
ATOM 681 C C . ALA A 1 82 ? -6.583 -7.771 -0.232 1.00 92.44 82 ALA A C 1
ATOM 683 O O . ALA A 1 82 ? -5.681 -8.517 -0.617 1.00 92.44 82 ALA A O 1
ATOM 684 N N . THR A 1 83 ? -7.654 -8.258 0.400 1.00 91.88 83 THR A N 1
ATOM 685 C CA . THR A 1 83 ? -7.878 -9.697 0.648 1.00 91.88 83 THR A CA 1
ATOM 686 C C . THR A 1 83 ? -8.125 -10.494 -0.634 1.00 91.88 83 THR A C 1
ATOM 688 O O . THR A 1 83 ? -7.832 -11.690 -0.682 1.00 91.88 83 THR A O 1
ATOM 691 N N . ARG A 1 84 ? -8.595 -9.838 -1.700 1.00 92.38 84 ARG A N 1
ATOM 692 C CA . ARG A 1 84 ? -8.7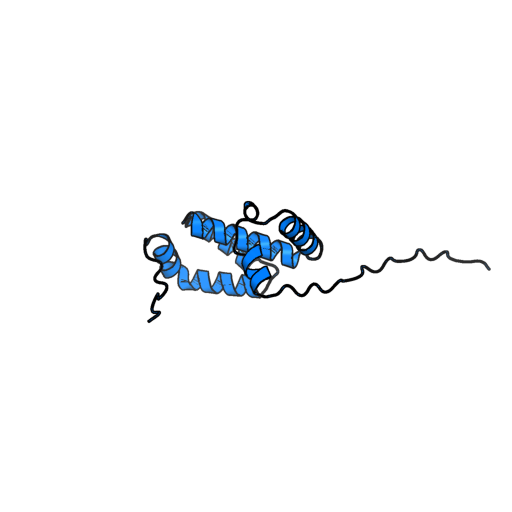98 -10.425 -3.035 1.00 92.38 84 ARG A CA 1
ATOM 693 C C . ARG A 1 84 ? -7.598 -10.246 -3.960 1.00 92.38 84 ARG A C 1
ATOM 695 O O . ARG A 1 84 ? -7.657 -10.683 -5.108 1.00 92.38 84 ARG A O 1
ATOM 702 N N . SER A 1 85 ? -6.521 -9.632 -3.467 1.00 92.38 85 SER A N 1
ATOM 703 C CA . SER A 1 85 ? -5.345 -9.347 -4.278 1.00 92.38 85 SER A CA 1
ATOM 704 C C . SER A 1 85 ? -4.730 -10.620 -4.855 1.00 92.38 85 SER A C 1
ATOM 706 O O . SER A 1 85 ? -4.712 -11.663 -4.194 1.00 92.38 85 SER A O 1
ATOM 708 N N . SER A 1 86 ? -4.145 -10.542 -6.053 1.00 89.75 86 SER A N 1
ATOM 709 C CA . SER A 1 86 ? -3.378 -11.658 -6.626 1.00 89.75 86 SER A CA 1
ATOM 710 C C . SER A 1 86 ? -2.144 -12.012 -5.776 1.00 89.75 86 SER A C 1
ATOM 712 O O . SER A 1 86 ? -1.671 -13.154 -5.779 1.00 89.75 86 SER A O 1
ATOM 714 N N . LEU A 1 87 ? -1.678 -11.075 -4.946 1.00 90.88 87 LEU A N 1
ATOM 715 C CA . LEU A 1 87 ? -0.444 -11.177 -4.178 1.00 90.88 87 LEU A CA 1
ATOM 716 C C . LEU A 1 87 ? -0.677 -11.738 -2.776 1.00 90.88 87 LEU A C 1
ATOM 718 O O . LEU A 1 87 ? -1.261 -11.088 -1.909 1.00 90.88 87 LEU A O 1
ATOM 722 N N . ALA A 1 88 ? -0.124 -12.925 -2.514 1.00 90.75 88 ALA A N 1
ATOM 723 C CA . ALA A 1 88 ? -0.180 -13.555 -1.193 1.00 90.75 88 ALA A CA 1
ATOM 724 C C . ALA A 1 88 ? 0.327 -12.654 -0.044 1.00 90.75 88 ALA A C 1
ATOM 726 O O . ALA A 1 88 ? -0.346 -12.617 0.988 1.00 90.75 88 ALA A O 1
ATOM 727 N N . PRO A 1 89 ? 1.429 -11.884 -0.193 1.00 88.38 89 PRO A N 1
ATOM 728 C CA . PRO A 1 89 ? 1.877 -10.972 0.861 1.00 88.38 89 PRO A CA 1
ATOM 729 C C . PRO A 1 89 ? 0.854 -9.884 1.207 1.00 88.38 89 PRO A C 1
ATOM 731 O O . PRO A 1 89 ? 0.694 -9.554 2.378 1.00 88.38 89 PRO A O 1
ATOM 734 N N . ILE A 1 90 ? 0.133 -9.356 0.211 1.00 90.62 90 ILE A N 1
ATOM 735 C CA . ILE A 1 90 ? -0.887 -8.322 0.432 1.00 90.62 90 ILE A CA 1
ATOM 736 C C . ILE A 1 90 ? -2.107 -8.914 1.123 1.00 90.62 90 ILE A C 1
ATOM 738 O O . ILE A 1 90 ? -2.586 -8.336 2.094 1.00 90.62 90 ILE A O 1
ATOM 742 N N . ARG A 1 91 ? -2.563 -10.095 0.691 1.00 93.62 91 ARG A N 1
ATOM 743 C CA . ARG A 1 91 ? -3.663 -10.791 1.370 1.00 93.62 91 ARG A CA 1
ATOM 744 C C . ARG A 1 91 ? -3.334 -11.081 2.834 1.00 93.62 91 ARG A C 1
ATOM 746 O O . ARG A 1 91 ? -4.180 -10.887 3.699 1.00 93.62 91 ARG A O 1
ATOM 753 N N . GLY A 1 92 ? -2.106 -11.529 3.111 1.00 89.88 92 GLY A N 1
ATOM 754 C CA . GLY A 1 92 ? -1.630 -11.765 4.475 1.00 89.88 92 GLY A CA 1
ATOM 755 C C . GLY A 1 92 ? -1.646 -10.489 5.314 1.00 89.88 92 GLY A C 1
ATOM 756 O O . GLY A 1 92 ? -2.190 -10.491 6.413 1.00 89.88 92 GLY A O 1
ATOM 757 N N . PHE A 1 93 ? -1.130 -9.390 4.762 1.00 88.38 93 PHE A N 1
ATOM 758 C CA . PHE A 1 93 ? -1.146 -8.086 5.422 1.00 88.38 93 PHE A CA 1
ATOM 759 C C . PHE A 1 93 ? -2.569 -7.583 5.705 1.00 88.38 93 PHE A C 1
ATOM 761 O O . PHE A 1 93 ? -2.857 -7.174 6.826 1.00 88.38 93 PHE A O 1
ATOM 768 N N . ALA A 1 94 ? -3.473 -7.669 4.725 1.00 91.19 94 ALA A N 1
ATOM 769 C CA . ALA A 1 94 ? -4.872 -7.283 4.889 1.00 91.19 94 ALA A CA 1
ATOM 770 C C . ALA A 1 94 ? -5.553 -8.092 5.999 1.00 91.19 94 ALA A C 1
ATOM 772 O O . ALA A 1 94 ? -6.204 -7.522 6.865 1.00 91.19 94 ALA A O 1
ATOM 773 N N . ARG A 1 95 ? -5.324 -9.409 6.037 1.00 89.50 95 ARG A N 1
ATOM 774 C CA . ARG A 1 95 ? -5.886 -10.279 7.074 1.00 89.50 95 ARG A CA 1
ATOM 775 C C . ARG A 1 95 ? -5.373 -9.942 8.475 1.00 89.50 95 ARG A C 1
ATOM 777 O O . ARG A 1 95 ? -6.144 -10.003 9.425 1.00 89.50 95 ARG A O 1
ATOM 784 N N . SER A 1 96 ? -4.095 -9.587 8.619 1.00 87.88 96 SER A N 1
ATOM 785 C CA . SER A 1 96 ? -3.561 -9.123 9.907 1.00 87.88 96 SER A CA 1
ATOM 786 C C . SER A 1 96 ? -4.206 -7.807 10.344 1.00 87.88 96 SER A C 1
ATOM 788 O O . SER A 1 96 ? -4.599 -7.674 11.496 1.00 87.88 96 SER A O 1
ATOM 790 N N . LEU A 1 97 ? -4.403 -6.861 9.422 1.00 87.94 97 LEU A N 1
ATOM 791 C CA . LEU A 1 97 ? -5.116 -5.617 9.728 1.00 87.94 97 LEU A CA 1
ATOM 792 C C . LEU A 1 97 ? -6.584 -5.858 10.103 1.00 87.94 97 LEU A C 1
ATOM 794 O O . LEU A 1 97 ? -7.083 -5.205 11.012 1.00 87.94 97 LEU A O 1
ATOM 798 N N . GLU A 1 98 ? -7.260 -6.801 9.441 1.00 87.31 98 GLU A N 1
ATOM 799 C CA . GLU A 1 98 ? -8.629 -7.208 9.784 1.00 87.31 98 GLU A CA 1
ATOM 800 C C . GLU A 1 98 ? -8.730 -7.770 11.209 1.00 87.31 98 GLU A C 1
ATOM 802 O O . GLU A 1 98 ? -9.698 -7.500 11.918 1.00 87.31 98 GLU A O 1
ATOM 807 N N . GLN A 1 99 ? -7.730 -8.543 11.641 1.00 86.19 99 GLN A N 1
ATOM 808 C CA . GLN A 1 99 ? -7.667 -9.085 13.000 1.00 86.19 99 GLN A CA 1
ATOM 809 C C . GLN A 1 99 ? -7.468 -7.984 14.048 1.00 86.19 99 GLN A C 1
ATOM 811 O O . GLN A 1 99 ? -8.063 -8.050 15.120 1.00 86.19 99 GLN A O 1
ATOM 816 N N . ASP A 1 100 ? -6.690 -6.957 13.709 1.00 84.38 100 ASP A N 1
ATOM 817 C CA . ASP A 1 100 ? -6.348 -5.843 14.594 1.00 84.38 100 ASP A CA 1
ATOM 818 C C . ASP A 1 100 ? -7.218 -4.593 14.357 1.00 84.38 100 ASP A C 1
ATOM 820 O O . ASP A 1 100 ? -6.818 -3.479 14.708 1.00 84.38 100 ASP A O 1
ATOM 824 N N . MET A 1 101 ? -8.416 -4.734 13.771 1.00 81.50 101 MET A N 1
ATOM 825 C CA . MET A 1 101 ? -9.225 -3.583 13.342 1.00 81.50 101 MET A CA 1
ATOM 826 C C . MET A 1 101 ? -9.500 -2.574 14.451 1.00 81.50 101 MET A C 1
ATOM 828 O O . MET A 1 101 ? -9.390 -1.375 14.208 1.00 81.50 101 MET A O 1
ATOM 832 N N . ASP A 1 102 ? -9.807 -3.017 15.668 1.00 80.12 102 ASP A N 1
ATOM 833 C CA . ASP A 1 102 ? -10.043 -2.096 16.784 1.00 80.12 102 ASP A CA 1
ATOM 834 C C . ASP A 1 102 ? -8.790 -1.267 17.101 1.00 80.12 102 ASP A C 1
ATOM 836 O O . ASP A 1 102 ? -8.870 -0.054 17.312 1.00 80.12 102 ASP A O 1
ATOM 840 N N . ALA A 1 103 ? -7.607 -1.885 17.065 1.00 81.19 103 ALA A N 1
ATOM 841 C CA . ALA A 1 103 ? -6.337 -1.193 17.262 1.00 81.19 103 ALA A CA 1
ATOM 842 C C . ALA A 1 103 ? -6.035 -0.225 16.109 1.00 81.19 103 ALA A C 1
ATOM 844 O O . ALA A 1 103 ? -5.614 0.906 16.354 1.00 81.19 103 ALA A O 1
ATOM 845 N N . VAL A 1 104 ? -6.307 -0.621 14.862 1.00 78.94 104 VAL A N 1
ATOM 846 C CA . VAL A 1 104 ? -6.107 0.225 13.675 1.00 78.94 104 VAL A CA 1
ATOM 847 C C . VAL A 1 104 ? -7.048 1.431 13.695 1.00 78.94 104 VAL A C 1
ATOM 849 O O . VAL A 1 1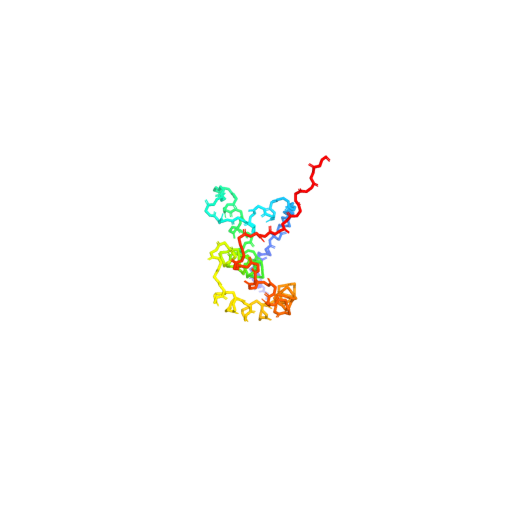04 ? -6.615 2.561 13.476 1.00 78.94 104 VAL A O 1
ATOM 852 N N . MET A 1 105 ? -8.321 1.229 14.026 1.00 78.25 105 MET A N 1
ATOM 853 C CA . MET A 1 105 ? -9.310 2.305 14.142 1.00 78.25 105 MET A CA 1
ATOM 854 C C . MET A 1 105 ? -8.939 3.286 15.252 1.00 78.25 105 MET A C 1
ATOM 856 O O . MET A 1 105 ? -9.040 4.504 15.072 1.00 78.25 105 MET A O 1
ATOM 860 N N . ASN A 1 106 ? -8.443 2.771 16.379 1.00 78.12 106 ASN A N 1
ATOM 861 C CA . ASN A 1 106 ? -7.907 3.598 17.452 1.00 78.12 106 ASN A CA 1
ATOM 862 C C . ASN A 1 106 ? -6.653 4.366 17.007 1.00 78.12 106 ASN A C 1
ATOM 864 O O . ASN A 1 106 ? -6.556 5.559 17.288 1.00 78.12 106 ASN A O 1
ATOM 868 N N . ALA A 1 107 ? -5.739 3.745 16.256 1.00 74.75 107 ALA A N 1
ATOM 869 C CA . ALA A 1 107 ? -4.550 4.406 15.712 1.00 74.75 107 ALA A CA 1
ATOM 870 C C . ALA A 1 107 ? -4.894 5.529 14.715 1.00 74.75 107 ALA A C 1
ATOM 872 O O . ALA A 1 107 ? -4.216 6.556 14.688 1.00 74.75 107 ALA A O 1
ATOM 873 N N . LEU A 1 108 ? -5.967 5.380 13.927 1.00 71.81 108 LEU A N 1
ATOM 874 C CA . LEU A 1 108 ? -6.453 6.442 13.040 1.00 71.81 108 LEU A CA 1
ATOM 875 C C . LEU A 1 108 ? -7.107 7.591 13.830 1.00 71.81 108 LEU A C 1
ATOM 877 O O . LEU A 1 108 ? -6.854 8.764 13.534 1.00 71.81 108 LEU A O 1
ATOM 881 N N . ARG A 1 109 ? -7.901 7.284 14.867 1.00 67.50 109 ARG A N 1
ATOM 882 C CA . ARG A 1 109 ? -8.578 8.290 15.713 1.00 67.50 109 ARG A CA 1
ATOM 883 C C . ARG A 1 109 ? -7.631 9.062 16.626 1.00 67.50 109 ARG A C 1
ATOM 885 O O . ARG A 1 109 ? -7.835 10.258 16.828 1.00 67.50 109 ARG A O 1
ATOM 892 N N . LEU A 1 110 ? -6.626 8.410 17.200 1.00 59.44 110 LEU A N 1
ATOM 893 C CA . LEU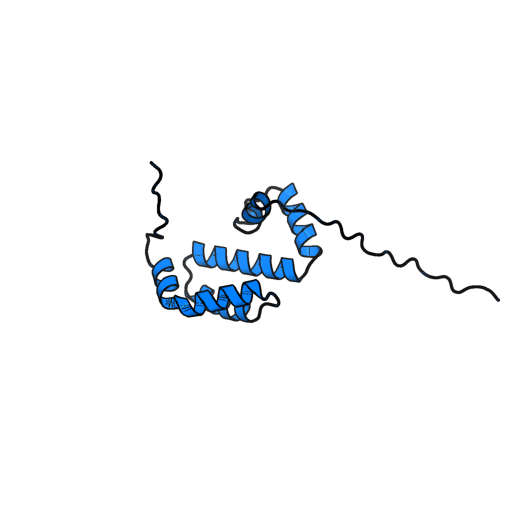 A 1 110 ? -5.749 9.039 18.181 1.00 59.44 110 LEU A CA 1
ATOM 894 C C . LEU A 1 110 ? -4.696 9.936 17.490 1.00 59.44 110 LEU A C 1
ATOM 896 O O . LEU A 1 110 ? -4.206 9.618 16.403 1.00 59.44 110 LEU A O 1
ATOM 900 N N . PRO A 1 111 ? -4.347 11.096 18.077 1.00 53.84 111 PRO A N 1
ATOM 901 C CA . PRO A 1 111 ? -3.315 11.984 17.534 1.00 53.84 111 PRO A CA 1
ATOM 902 C C . PRO A 1 111 ? -1.889 11.440 17.719 1.00 53.84 111 PRO A C 1
ATOM 904 O O . PRO A 1 111 ? -0.973 11.924 17.062 1.00 53.84 111 PRO A O 1
ATOM 907 N N . TRP A 1 112 ? -1.704 10.424 18.568 1.00 50.16 112 TRP A N 1
ATOM 908 C CA . TRP A 1 112 ? -0.409 9.817 18.862 1.00 50.16 112 TRP A CA 1
ATOM 909 C C . TRP A 1 112 ? -0.319 8.419 18.251 1.00 50.16 112 TRP A C 1
ATOM 911 O O . TRP A 1 112 ? -0.738 7.430 18.850 1.00 50.16 112 TRP A O 1
ATOM 921 N N . SER A 1 113 ? 0.269 8.322 17.060 1.00 51.38 113 SER A N 1
ATOM 922 C CA . SER A 1 113 ? 0.935 7.088 16.653 1.00 51.38 113 SER A CA 1
ATOM 923 C C . SER A 1 113 ? 2.209 6.982 17.494 1.00 51.38 113 SER A C 1
ATOM 925 O O . SER A 1 113 ? 3.199 7.648 17.190 1.00 51.38 113 SER A O 1
ATOM 927 N N . ASN A 1 114 ? 2.173 6.219 18.587 1.00 50.53 114 ASN A N 1
ATOM 928 C CA . ASN A 1 114 ? 3.347 5.949 19.419 1.00 50.53 114 ASN A CA 1
ATOM 929 C C . ASN A 1 114 ? 4.382 5.142 18.618 1.00 50.53 114 ASN A C 1
ATOM 931 O O . ASN A 1 114 ? 4.430 3.917 18.688 1.00 50.53 114 ASN A O 1
ATOM 935 N N . GLY A 1 115 ? 5.208 5.832 17.836 1.00 50.94 115 GLY A N 1
ATOM 936 C CA . GLY A 1 115 ? 6.536 5.349 17.491 1.00 50.94 115 GLY A CA 1
ATOM 937 C C . GLY A 1 115 ? 7.462 5.675 18.664 1.00 50.94 115 GLY A C 1
ATOM 938 O O . GLY A 1 115 ? 7.474 6.835 19.080 1.00 50.94 115 GLY A O 1
ATOM 939 N N . PRO A 1 116 ? 8.228 4.719 19.214 1.00 43.88 116 PRO A N 1
ATOM 940 C CA . PRO A 1 116 ? 9.262 5.044 20.182 1.00 43.88 116 PRO A CA 1
ATOM 941 C C . PRO A 1 116 ? 10.281 5.954 19.493 1.00 43.88 116 PRO A C 1
ATOM 943 O O . PRO A 1 116 ? 10.960 5.537 18.553 1.00 43.88 116 PRO A O 1
ATOM 946 N N . VAL A 1 117 ? 10.372 7.204 19.939 1.00 53.09 117 VAL A N 1
ATOM 947 C CA . VAL A 1 117 ? 11.576 8.014 19.768 1.00 53.09 117 VAL A CA 1
ATOM 948 C C . VAL A 1 117 ? 12.328 7.896 21.091 1.00 53.09 117 VAL A C 1
ATOM 950 O O . VAL A 1 117 ? 12.191 8.697 22.003 1.00 53.09 117 VAL A O 1
ATOM 953 N N . GLU A 1 118 ? 13.069 6.804 21.233 1.00 58.41 118 GLU A N 1
ATOM 954 C CA . GLU A 1 118 ? 14.129 6.710 22.233 1.00 58.41 118 GLU A CA 1
ATOM 955 C C . GLU A 1 118 ? 15.437 6.564 21.465 1.00 58.41 118 GLU A C 1
ATOM 957 O O . GLU A 1 118 ? 15.845 5.479 21.058 1.00 58.41 118 GLU A O 1
ATOM 962 N N . GLY A 1 119 ? 16.038 7.716 21.179 1.00 58.31 119 GLY A N 1
ATOM 963 C CA . GLY A 1 119 ? 17.440 7.837 20.818 1.00 58.31 119 GLY A CA 1
ATOM 964 C C . GLY A 1 119 ? 18.085 8.775 21.826 1.00 58.31 119 GLY A C 1
ATOM 965 O O . GLY A 1 119 ? 17.893 9.986 21.732 1.00 58.31 119 GLY A O 1
ATOM 966 N N . HIS A 1 120 ? 18.802 8.194 22.785 1.00 39.75 120 HIS A N 1
ATOM 967 C CA . HIS A 1 120 ? 19.909 8.835 23.487 1.00 39.75 120 HIS A CA 1
ATOM 968 C C . HIS A 1 120 ? 21.210 8.268 22.922 1.00 39.75 120 HIS A C 1
ATOM 970 O O . HIS A 1 120 ? 21.236 7.044 22.651 1.00 39.75 120 HIS A O 1
#

Secondary structure (DSSP, 8-state):
--------------------HHHHHHHHSS-GGGS-HHHHHHHHHHHHH-HHHHHHHHHHHHHHHHHHHT-HHHHHHHHHHHHT-S-HHHHHHHHHHHHTHHHHHHHHHSS---------

Solvent-accessible surface area (backbone atoms only — not comparable to full-atom values): 7418 Å² total; per-residue (Å²): 137,89,80,85,83,76,75,84,78,80,72,80,83,82,74,84,76,84,73,52,72,70,54,47,51,54,62,55,74,40,64,72,86,78,45,54,74,68,55,48,53,51,50,48,56,53,37,72,73,28,69,68,53,34,52,52,48,50,56,41,47,53,50,51,49,29,65,75,68,46,37,66,71,59,44,55,62,46,38,64,50,30,55,66,41,94,44,66,71,48,22,52,51,31,51,54,50,64,74,40,40,70,60,52,54,47,49,52,70,42,94,68,72,86,67,88,86,83,81,131

Mean predicted aligned error: 11.45 Å

pLDDT: mean 76.64, std 16.42, range [37.75, 94.5]

Nearest PDB structures (foldseek):
  8w15-assembly1_B  TM=4.613E-01  e=3.611E+00  Homo sapiens
  4bpb-assembly1_A  TM=3.400E-01  e=1.980E+00  Homo sapiens